Protein AF-A0A842MRX1-F1 (afdb_monomer_lite)

Sequence (53 aa):
MSRSRRLFGTNGIRGVANKELTPEMAVAVGSAIGTFFKKGTLIVGYDARTSGP

Foldseek 3Di:
DPDPPPQQDPDGGDDDEPPRNDPVNVVVVVVVVCVVVVDDDDDDDDDPDPSGD

Radius of gyration: 12.85 Å; chains: 1; bounding box: 34×25×29 Å

pLDDT: mean 89.65, std 12.64, range [42.47, 97.19]

Structure (mmCIF, N/CA/C/O backbone):
data_AF-A0A842MRX1-F1
#
_entry.id   AF-A0A842MRX1-F1
#
loop_
_atom_site.group_PDB
_atom_site.id
_atom_site.type_symbol
_atom_site.label_atom_id
_atom_site.label_alt_id
_atom_site.label_comp_id
_atom_site.label_asym_id
_atom_site.label_entity_id
_atom_site.label_seq_id
_atom_site.pdbx_PDB_ins_code
_atom_site.Cartn_x
_atom_site.Cartn_y
_atom_site.Cartn_z
_atom_site.occupancy
_atom_site.B_iso_or_equiv
_atom_site.auth_seq_id
_atom_site.auth_comp_id
_atom_site.auth_asym_id
_atom_site.auth_atom_id
_atom_site.pdbx_PDB_model_num
ATOM 1 N N . MET A 1 1 ? 22.264 15.067 2.064 1.00 42.47 1 MET A N 1
ATOM 2 C CA . MET A 1 1 ? 21.037 15.744 2.545 1.00 42.47 1 MET A CA 1
ATOM 3 C C . MET A 1 1 ? 19.851 14.826 2.311 1.00 42.47 1 MET A C 1
ATOM 5 O O . MET A 1 1 ? 19.447 14.643 1.168 1.00 42.47 1 MET A O 1
ATOM 9 N N . SER A 1 2 ? 19.354 14.199 3.379 1.00 47.75 2 SER A N 1
ATOM 10 C CA . SER A 1 2 ? 18.122 13.408 3.344 1.00 47.75 2 SER A CA 1
ATOM 11 C C .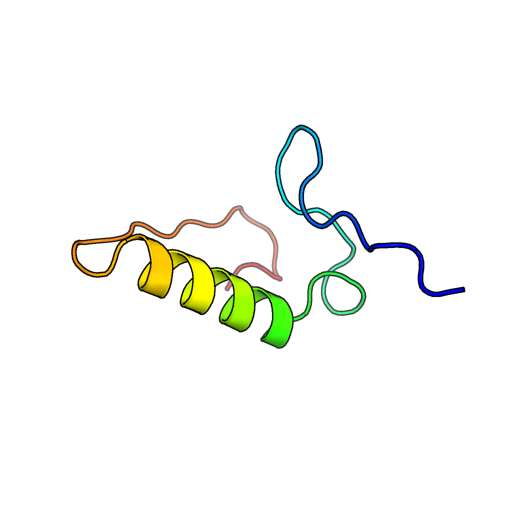 SER A 1 2 ? 16.972 14.349 2.989 1.00 47.75 2 SER A C 1
ATOM 13 O O . SER A 1 2 ? 16.544 15.150 3.819 1.00 47.75 2 SER A O 1
ATOM 15 N N . ARG A 1 3 ? 16.529 14.345 1.725 1.00 55.03 3 ARG A N 1
ATOM 16 C CA . ARG A 1 3 ? 15.263 14.995 1.380 1.00 55.03 3 ARG A CA 1
ATOM 17 C C . ARG A 1 3 ? 14.201 14.215 2.134 1.00 55.03 3 ARG A C 1
ATOM 19 O O . ARG A 1 3 ? 14.093 13.010 1.926 1.00 55.03 3 ARG A O 1
ATOM 26 N N . SER A 1 4 ? 13.454 14.900 2.996 1.00 58.50 4 SER A N 1
ATOM 27 C CA . SER A 1 4 ? 12.195 14.392 3.537 1.00 58.50 4 SER A CA 1
ATOM 28 C C . SER A 1 4 ? 11.422 13.779 2.364 1.00 58.50 4 SER A C 1
ATOM 30 O O . SER A 1 4 ? 11.046 14.464 1.407 1.00 58.50 4 SER A O 1
ATOM 32 N N . ARG A 1 5 ? 11.346 12.445 2.338 1.00 65.12 5 ARG A N 1
ATOM 33 C CA . ARG A 1 5 ? 10.737 11.726 1.225 1.00 65.12 5 ARG A CA 1
ATOM 34 C C . ARG A 1 5 ? 9.243 11.839 1.458 1.00 65.12 5 ARG A C 1
ATOM 36 O O . ARG A 1 5 ? 8.674 11.095 2.248 1.00 65.12 5 ARG A O 1
ATOM 43 N N . ARG A 1 6 ? 8.627 12.853 0.848 1.00 75.69 6 ARG A N 1
ATOM 44 C CA . ARG A 1 6 ? 7.183 13.073 0.923 1.00 75.69 6 ARG A CA 1
ATOM 45 C C . ARG A 1 6 ? 6.491 11.858 0.303 1.00 75.69 6 ARG A C 1
ATOM 47 O O . ARG A 1 6 ? 6.462 11.724 -0.914 1.00 75.69 6 ARG A O 1
ATOM 54 N N . LEU A 1 7 ? 5.997 10.961 1.156 1.00 80.94 7 LEU A N 1
ATOM 55 C CA . LEU A 1 7 ? 5.355 9.713 0.735 1.00 80.94 7 LEU A CA 1
ATOM 56 C C . LEU A 1 7 ? 4.015 9.979 0.045 1.00 80.94 7 LEU A C 1
ATOM 58 O O . LEU A 1 7 ? 3.706 9.358 -0.965 1.00 80.94 7 LEU A O 1
ATOM 62 N N . PHE A 1 8 ? 3.242 10.929 0.570 1.00 85.06 8 PHE A N 1
ATOM 63 C CA . PHE A 1 8 ? 1.896 11.233 0.096 1.00 85.06 8 PHE A CA 1
ATOM 64 C C . PHE A 1 8 ? 1.896 12.477 -0.803 1.00 85.06 8 PHE A C 1
ATOM 66 O O . PHE A 1 8 ? 2.160 13.596 -0.345 1.00 85.06 8 PHE A O 1
ATOM 73 N N . GLY A 1 9 ? 1.607 12.267 -2.089 1.00 82.75 9 GLY A N 1
ATOM 74 C CA . GLY A 1 9 ? 1.279 13.325 -3.044 1.00 82.75 9 GLY A CA 1
ATOM 75 C C . GLY A 1 9 ? -0.226 13.610 -3.082 1.00 82.75 9 GLY A C 1
ATOM 76 O O . GLY A 1 9 ? -0.981 13.128 -2.243 1.00 82.75 9 GLY A O 1
ATOM 77 N N . THR A 1 10 ? -0.680 14.355 -4.092 1.00 85.44 10 THR A N 1
ATOM 78 C CA . THR A 1 10 ? -2.104 14.706 -4.277 1.00 85.44 10 THR A CA 1
ATOM 79 C C . THR A 1 10 ? -3.017 13.479 -4.367 1.00 85.44 10 THR A C 1
ATOM 81 O O . THR A 1 10 ? -4.134 13.510 -3.872 1.00 85.44 10 THR A O 1
ATOM 84 N N . ASN A 1 11 ? -2.526 12.390 -4.967 1.00 84.38 11 ASN A N 1
ATOM 85 C CA . ASN A 1 11 ? -3.290 11.169 -5.236 1.00 84.38 11 ASN A CA 1
ATOM 86 C C . ASN A 1 11 ? -2.660 9.939 -4.560 1.00 84.38 11 ASN A C 1
ATOM 88 O O . ASN A 1 11 ? -2.513 8.893 -5.194 1.00 84.38 11 ASN A O 1
ATOM 92 N N . GLY A 1 12 ? -2.213 10.087 -3.310 1.00 90.19 12 GLY A N 1
ATOM 93 C CA . GLY A 1 12 ? -1.621 9.002 -2.525 1.00 90.19 12 GLY A CA 1
ATOM 94 C C . GLY A 1 12 ? -0.128 8.779 -2.774 1.00 90.19 12 GLY A C 1
ATOM 95 O O . GLY A 1 12 ? 0.598 9.687 -3.191 1.00 90.19 12 GLY A O 1
ATOM 96 N N . ILE A 1 13 ? 0.328 7.566 -2.461 1.00 93.25 13 ILE A N 1
ATOM 97 C CA . ILE A 1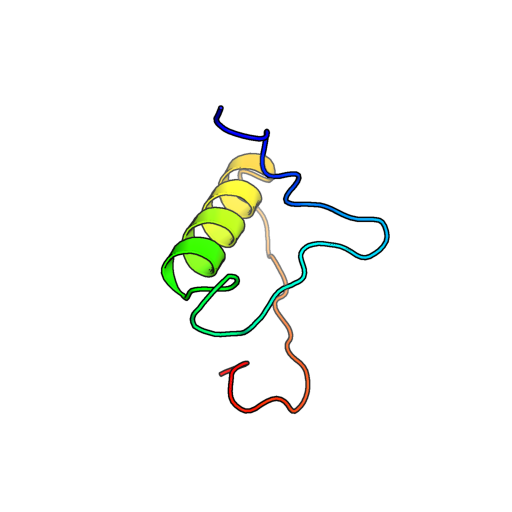 13 ? 1.721 7.133 -2.600 1.00 93.25 13 ILE A CA 1
ATOM 98 C C . ILE A 1 13 ? 1.936 6.621 -4.026 1.00 93.25 13 ILE A C 1
ATOM 100 O O . ILE A 1 13 ? 1.162 5.801 -4.517 1.00 93.25 13 ILE A O 1
ATOM 104 N N . ARG A 1 14 ? 2.977 7.106 -4.707 1.00 91.31 14 ARG A N 1
ATOM 105 C CA . ARG A 1 14 ? 3.303 6.713 -6.084 1.00 91.31 14 ARG A CA 1
ATOM 106 C C . ARG A 1 14 ? 4.786 6.427 -6.232 1.00 91.31 14 ARG A C 1
ATOM 108 O O . ARG A 1 14 ? 5.608 7.083 -5.601 1.00 91.31 14 ARG A O 1
ATOM 115 N N . GLY A 1 15 ? 5.099 5.484 -7.110 1.00 91.12 15 GLY A N 1
ATOM 116 C CA . GLY A 1 15 ? 6.466 5.171 -7.480 1.00 91.12 15 GLY A CA 1
ATOM 117 C C . GLY A 1 15 ? 6.563 3.933 -8.359 1.00 91.12 15 GLY A C 1
ATOM 118 O O . GLY A 1 15 ? 5.559 3.296 -8.684 1.00 91.12 15 GLY A O 1
ATOM 119 N N . VAL A 1 16 ? 7.788 3.601 -8.748 1.00 94.00 16 VAL A N 1
ATOM 120 C CA . VAL A 1 16 ? 8.095 2.396 -9.526 1.00 94.00 16 VAL A CA 1
ATOM 121 C C . VAL A 1 16 ? 8.079 1.162 -8.617 1.00 94.00 16 VAL A C 1
ATOM 123 O O . VAL A 1 16 ? 8.767 1.133 -7.591 1.00 94.00 16 VAL A O 1
ATOM 126 N N . ALA A 1 17 ? 7.319 0.135 -9.007 1.00 95.50 17 ALA A N 1
ATOM 127 C CA . ALA A 1 17 ? 7.266 -1.144 -8.299 1.00 95.50 17 ALA A CA 1
ATOM 128 C C . ALA A 1 17 ? 8.668 -1.766 -8.168 1.00 95.50 17 ALA A C 1
ATOM 130 O O . ALA A 1 17 ? 9.479 -1.681 -9.093 1.00 95.50 17 ALA A O 1
ATOM 131 N N . ASN A 1 18 ? 8.959 -2.364 -7.013 1.00 94.25 18 ASN A N 1
ATOM 132 C CA . ASN A 1 18 ? 10.242 -2.991 -6.666 1.00 94.25 18 ASN A CA 1
ATOM 133 C C . ASN A 1 18 ? 11.467 -2.056 -6.674 1.00 94.25 18 ASN A C 1
ATOM 135 O O . ASN A 1 18 ? 12.599 -2.523 -6.580 1.00 94.25 18 ASN A O 1
ATOM 139 N N . LYS A 1 19 ? 11.270 -0.735 -6.774 1.00 94.00 19 LYS A N 1
ATOM 140 C CA . LYS A 1 19 ? 12.342 0.268 -6.628 1.00 94.00 19 LYS A CA 1
ATOM 141 C C . LYS A 1 19 ? 11.992 1.315 -5.584 1.00 94.00 19 LYS A C 1
ATOM 143 O O . LYS A 1 19 ? 12.791 1.625 -4.711 1.00 94.00 19 LYS A O 1
ATOM 148 N N . GLU A 1 20 ? 10.794 1.873 -5.701 1.00 92.25 20 GLU A N 1
ATOM 149 C CA . GLU A 1 20 ? 10.287 2.927 -4.822 1.00 92.25 20 GLU A CA 1
ATOM 150 C C . GLU A 1 20 ? 9.091 2.438 -4.009 1.00 92.25 20 GLU A C 1
ATOM 152 O O . GLU A 1 20 ? 8.983 2.771 -2.832 1.00 92.25 20 GLU A O 1
ATOM 157 N N . LEU A 1 21 ? 8.219 1.640 -4.639 1.00 94.00 21 LEU A N 1
ATOM 158 C CA . LEU A 1 21 ? 7.145 0.898 -3.985 1.00 94.00 21 LEU A CA 1
ATOM 159 C C . LEU A 1 21 ? 7.603 -0.550 -3.822 1.00 94.00 21 LEU A C 1
ATOM 161 O O . LEU A 1 21 ? 7.507 -1.342 -4.762 1.00 94.00 21 LEU A O 1
ATOM 165 N N . THR A 1 22 ? 8.170 -0.869 -2.663 1.00 94.81 22 THR A N 1
ATOM 166 C CA . THR A 1 22 ? 8.622 -2.228 -2.339 1.00 94.81 22 THR A CA 1
ATOM 167 C C . THR A 1 22 ? 7.580 -2.957 -1.482 1.00 94.81 22 THR A C 1
ATOM 169 O O . THR A 1 22 ? 6.759 -2.296 -0.834 1.00 94.81 22 THR A O 1
ATOM 172 N N . PRO A 1 23 ? 7.601 -4.301 -1.429 1.00 95.50 23 PRO A N 1
ATOM 173 C CA . PRO A 1 23 ? 6.730 -5.062 -0.531 1.00 95.50 23 PRO A CA 1
ATOM 174 C C . PRO A 1 23 ? 6.863 -4.640 0.940 1.00 95.50 23 PRO A C 1
ATOM 176 O O . PRO A 1 23 ? 5.864 -4.501 1.642 1.00 95.50 23 PRO A O 1
ATOM 179 N N . GLU A 1 24 ? 8.079 -4.340 1.401 1.00 96.25 24 GLU A N 1
ATOM 180 C CA . GLU A 1 24 ? 8.342 -3.889 2.774 1.00 96.25 24 GLU A CA 1
ATOM 181 C C . GLU A 1 24 ? 7.667 -2.543 3.050 1.00 96.25 24 GLU A C 1
ATOM 183 O O . GLU A 1 24 ? 7.092 -2.329 4.119 1.00 96.25 24 GLU A O 1
ATOM 188 N N . MET A 1 25 ? 7.690 -1.640 2.066 1.00 94.69 25 MET A N 1
ATOM 189 C CA . MET A 1 25 ? 6.992 -0.364 2.154 1.00 94.69 25 MET A CA 1
ATOM 190 C C . MET A 1 25 ? 5.472 -0.563 2.224 1.00 94.69 25 MET A C 1
ATOM 192 O O . MET A 1 25 ? 4.816 0.089 3.036 1.00 94.69 25 MET A O 1
ATOM 196 N N . ALA A 1 26 ? 4.910 -1.487 1.438 1.00 95.19 26 ALA A N 1
ATOM 197 C CA . ALA A 1 26 ? 3.484 -1.810 1.484 1.00 95.19 26 ALA A CA 1
ATOM 198 C C . ALA A 1 26 ? 3.064 -2.375 2.855 1.00 95.19 26 ALA A C 1
ATOM 200 O O . ALA A 1 26 ? 2.074 -1.918 3.432 1.00 95.19 26 ALA A O 1
ATOM 201 N N . VAL A 1 27 ? 3.854 -3.293 3.427 1.00 96.69 27 VAL A N 1
ATOM 202 C CA . VAL A 1 27 ? 3.622 -3.848 4.774 1.00 96.69 27 VAL A CA 1
ATOM 203 C C . VAL A 1 27 ? 3.707 -2.761 5.846 1.00 96.69 27 VAL A C 1
ATOM 205 O O . VAL A 1 27 ? 2.854 -2.707 6.737 1.00 96.69 27 VAL A O 1
ATOM 208 N N . ALA A 1 28 ? 4.690 -1.861 5.754 1.00 96.50 28 ALA A N 1
ATOM 209 C CA . ALA A 1 28 ? 4.839 -0.753 6.694 1.00 96.50 28 ALA A CA 1
ATOM 210 C C . ALA A 1 28 ? 3.630 0.196 6.654 1.00 96.50 28 ALA A C 1
ATOM 212 O O . ALA A 1 28 ? 3.110 0.583 7.701 1.00 96.50 28 ALA A O 1
ATOM 213 N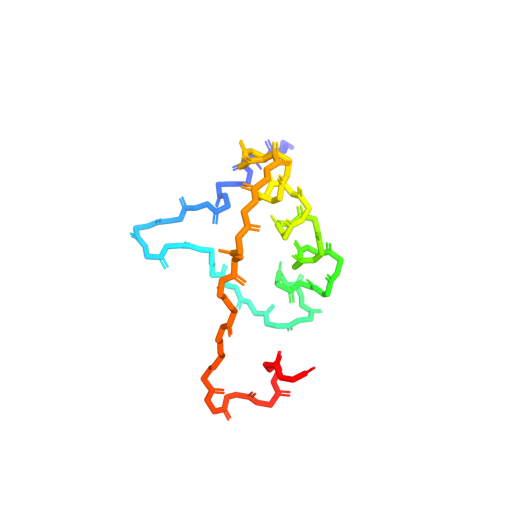 N . VAL A 1 29 ? 3.136 0.526 5.455 1.00 95.50 29 VAL A N 1
ATOM 214 C CA . VAL A 1 29 ? 1.932 1.352 5.278 1.00 95.50 29 VAL A CA 1
ATOM 215 C C . VAL A 1 29 ? 0.696 0.642 5.833 1.00 95.50 29 VAL A C 1
ATOM 217 O O . VAL A 1 29 ? -0.049 1.247 6.602 1.00 95.50 29 VAL A O 1
ATOM 220 N N . GLY A 1 30 ? 0.500 -0.642 5.519 1.00 95.56 30 GLY A N 1
ATOM 221 C CA . GLY A 1 30 ? -0.610 -1.435 6.056 1.00 95.56 30 GLY A CA 1
ATOM 222 C C . GLY A 1 30 ? -0.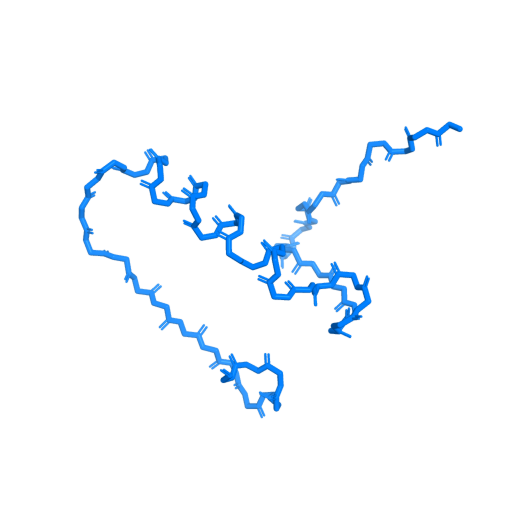601 -1.496 7.586 1.00 95.56 30 GLY A C 1
ATOM 223 O O . GLY A 1 30 ? -1.625 -1.265 8.230 1.00 95.56 30 GLY A O 1
ATOM 224 N N . SER A 1 31 ? 0.576 -1.707 8.177 1.00 96.31 31 SER A N 1
ATOM 225 C CA . SER A 1 31 ? 0.774 -1.728 9.632 1.00 96.31 31 SER A CA 1
ATOM 226 C C . SER A 1 31 ? 0.470 -0.374 10.274 1.00 96.31 31 SER A C 1
ATOM 228 O O . SER A 1 31 ? -0.193 -0.311 11.312 1.00 96.31 31 SER A O 1
ATOM 230 N N . ALA A 1 32 ? 0.902 0.722 9.645 1.00 96.25 32 ALA A N 1
ATOM 231 C CA . ALA A 1 32 ? 0.611 2.074 10.110 1.00 96.25 32 ALA A CA 1
ATOM 232 C C . ALA A 1 32 ? -0.896 2.375 10.072 1.00 96.25 32 ALA A C 1
ATOM 234 O O . ALA A 1 32 ? -1.439 2.909 11.039 1.00 96.25 32 ALA A O 1
ATOM 235 N N . ILE A 1 33 ? -1.586 1.974 8.998 1.00 95.62 33 ILE A N 1
ATOM 236 C CA . ILE A 1 33 ? -3.044 2.113 8.864 1.00 95.62 33 ILE A CA 1
ATOM 237 C C . ILE A 1 33 ? -3.761 1.301 9.951 1.00 95.62 33 ILE A C 1
ATOM 239 O O . ILE A 1 33 ? -4.616 1.840 10.654 1.00 95.62 33 ILE A O 1
ATOM 243 N N . GLY A 1 34 ? -3.391 0.031 10.144 1.00 96.56 34 GLY A N 1
ATOM 244 C CA . GLY A 1 34 ? -3.970 -0.812 11.195 1.00 96.56 34 GLY A CA 1
ATOM 245 C C . GLY A 1 34 ? -3.763 -0.227 12.595 1.00 96.56 34 GLY A C 1
ATOM 246 O O . GLY A 1 34 ? -4.701 -0.162 13.390 1.00 96.56 34 GLY A O 1
ATOM 247 N N . THR A 1 35 ? -2.563 0.291 12.869 1.00 96.94 35 THR A N 1
ATOM 248 C CA . THR A 1 35 ? -2.235 0.969 14.135 1.00 96.94 35 THR A CA 1
ATOM 249 C C . THR A 1 35 ? -3.083 2.221 14.347 1.00 96.94 35 THR A C 1
ATOM 251 O O . THR A 1 35 ? -3.564 2.463 15.454 1.00 96.94 35 THR A O 1
ATOM 254 N N . PHE A 1 36 ? -3.298 3.009 13.291 1.00 96.44 36 PHE A N 1
ATOM 255 C CA . PHE A 1 36 ? -4.112 4.218 13.349 1.00 96.44 36 PHE A CA 1
ATOM 256 C C . PHE A 1 36 ? -5.573 3.909 13.702 1.00 96.44 36 PHE A C 1
ATOM 258 O O . PHE A 1 36 ? -6.132 4.531 14.606 1.00 96.44 36 PHE A O 1
ATOM 265 N N . PHE A 1 37 ? -6.179 2.919 13.038 1.00 96.88 37 PHE A N 1
ATOM 266 C CA . PHE A 1 37 ? -7.580 2.557 13.274 1.00 96.88 37 PHE A CA 1
ATOM 267 C C . PHE A 1 37 ? -7.801 1.732 14.550 1.00 96.88 37 PHE A C 1
ATOM 269 O O . PHE A 1 37 ? -8.898 1.772 15.109 1.00 96.88 37 PHE A O 1
ATOM 276 N N . LYS A 1 38 ? -6.775 1.026 15.051 1.00 95.25 38 LYS A N 1
ATOM 277 C CA . LYS A 1 38 ? -6.758 0.181 16.268 1.00 95.25 38 LYS A CA 1
ATOM 278 C C . LYS A 1 38 ? -7.679 -1.045 16.244 1.00 95.25 38 LYS A C 1
ATOM 280 O O . LYS A 1 38 ? -7.344 -2.058 16.848 1.00 95.25 38 LYS A O 1
ATOM 285 N N . LYS A 1 39 ? -8.848 -0.956 15.607 1.00 92.88 39 LYS A N 1
ATOM 286 C CA . LYS A 1 39 ? -9.848 -2.022 15.460 1.00 92.88 39 LYS A CA 1
ATOM 287 C C . LYS A 1 39 ? -10.790 -1.726 14.289 1.00 92.88 39 LYS A C 1
ATOM 289 O O . LYS A 1 39 ? -10.972 -0.571 13.919 1.00 92.88 39 LYS A O 1
ATOM 294 N N . GLY A 1 40 ? -11.444 -2.765 13.773 1.00 94.50 40 GLY A N 1
ATOM 295 C CA . GLY A 1 40 ? -12.419 -2.675 12.682 1.00 94.50 40 GLY A CA 1
ATOM 296 C C . GLY A 1 40 ? -11.993 -3.456 11.442 1.00 94.50 40 GLY A C 1
ATOM 297 O O . GLY A 1 40 ? -10.886 -3.987 11.376 1.00 94.50 40 GLY A O 1
ATOM 298 N N . THR A 1 41 ? -12.893 -3.537 10.464 1.00 96.25 41 THR A N 1
ATOM 299 C CA . THR A 1 41 ? -12.645 -4.215 9.187 1.00 96.25 41 THR A CA 1
ATOM 300 C C . THR A 1 41 ? -12.100 -3.215 8.174 1.00 96.25 41 THR A C 1
ATOM 302 O O . THR A 1 41 ? -12.745 -2.208 7.888 1.00 96.25 41 THR A O 1
ATOM 305 N N . LEU A 1 42 ? -10.920 -3.499 7.624 1.00 95.75 42 LEU A N 1
ATOM 306 C CA . LEU A 1 42 ? -10.301 -2.710 6.561 1.00 95.75 42 LEU A CA 1
ATOM 307 C C . LEU A 1 42 ? -10.446 -3.449 5.231 1.00 95.75 42 LEU A C 1
ATOM 309 O O . LEU A 1 42 ? -10.159 -4.642 5.147 1.00 95.75 42 LEU A O 1
ATOM 313 N N . ILE A 1 43 ? -10.890 -2.737 4.199 1.00 96.94 43 ILE A N 1
ATOM 314 C CA . ILE A 1 43 ? -11.037 -3.280 2.846 1.00 96.94 43 ILE A CA 1
ATOM 315 C C . ILE A 1 43 ? -9.758 -2.984 2.065 1.00 96.94 43 ILE A C 1
ATOM 317 O O . ILE A 1 43 ? -9.263 -1.857 2.084 1.00 96.94 43 ILE A O 1
ATOM 321 N N . VAL A 1 44 ? -9.246 -3.991 1.359 1.00 95.69 44 VAL A N 1
ATOM 322 C CA . VAL A 1 44 ? -8.088 -3.874 0.466 1.00 95.69 44 VAL A CA 1
ATOM 323 C C . VAL A 1 44 ? -8.529 -4.236 -0.949 1.00 95.69 44 VAL A C 1
ATOM 325 O O . VAL A 1 44 ? -9.262 -5.202 -1.144 1.00 95.69 44 VAL A O 1
ATOM 328 N N . GLY A 1 45 ? -8.087 -3.456 -1.932 1.00 96.00 45 GLY A N 1
ATOM 329 C CA . GLY A 1 45 ? -8.321 -3.705 -3.351 1.00 96.00 45 GLY A CA 1
ATOM 330 C C . GLY A 1 45 ? -7.108 -3.287 -4.176 1.00 96.00 45 GLY A C 1
ATOM 331 O O . GLY A 1 45 ? -6.302 -2.472 -3.724 1.00 96.00 45 GLY A O 1
ATOM 332 N N . TYR A 1 46 ? -6.976 -3.854 -5.372 1.00 95.94 46 TYR A N 1
ATOM 333 C CA . TYR A 1 46 ? -5.884 -3.579 -6.307 1.00 95.94 46 TYR A CA 1
ATOM 334 C C . TYR A 1 46 ? -6.410 -3.538 -7.753 1.00 95.94 46 TYR A C 1
ATOM 336 O O . TYR A 1 46 ? -7.522 -3.993 -8.025 1.00 95.94 46 TYR A O 1
ATOM 344 N N . ASP A 1 47 ? -5.649 -2.921 -8.663 1.00 95.88 47 ASP A N 1
ATOM 345 C CA . ASP A 1 47 ? -5.988 -2.827 -10.091 1.00 95.88 47 ASP A CA 1
ATOM 346 C C . ASP A 1 47 ? -5.464 -4.044 -10.884 1.00 95.88 47 ASP A C 1
ATOM 348 O O . ASP A 1 47 ? -5.023 -5.034 -10.318 1.00 95.88 47 ASP A O 1
ATOM 352 N N . ALA A 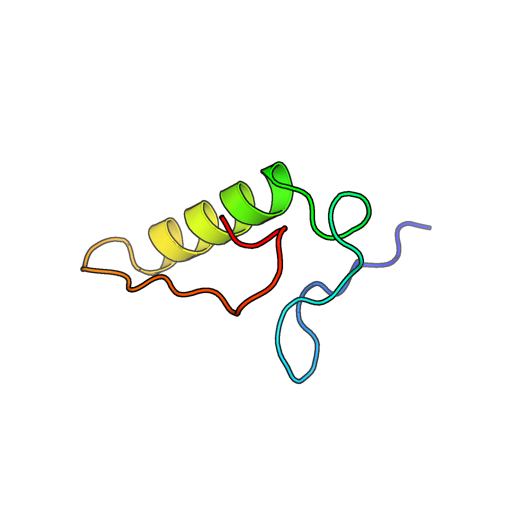1 48 ? -5.495 -4.001 -12.217 1.00 97.19 48 ALA A N 1
ATOM 353 C CA . ALA A 1 48 ? -5.046 -5.122 -13.051 1.00 97.19 48 ALA A CA 1
ATOM 354 C C . ALA A 1 48 ? -3.509 -5.259 -13.179 1.00 97.19 48 ALA A C 1
ATOM 356 O O . ALA A 1 48 ? -3.033 -6.016 -14.028 1.00 97.19 48 ALA A O 1
ATOM 357 N N . ARG A 1 49 ? -2.701 -4.508 -12.414 1.00 96.19 49 ARG A N 1
ATOM 358 C CA . ARG A 1 49 ? -1.236 -4.599 -12.513 1.00 96.19 49 ARG A CA 1
ATOM 359 C C . ARG A 1 49 ? -0.728 -5.905 -11.919 1.00 96.19 49 ARG A C 1
ATOM 361 O O . ARG A 1 49 ? -1.146 -6.332 -10.850 1.00 96.19 49 ARG A O 1
ATOM 368 N N . THR A 1 50 ? 0.282 -6.476 -12.570 1.00 96.62 50 THR A N 1
ATOM 369 C CA . THR A 1 50 ? 0.955 -7.704 -12.115 1.00 96.62 50 THR A CA 1
ATOM 370 C C . THR A 1 50 ? 1.690 -7.551 -10.787 1.00 96.62 50 THR A C 1
ATOM 372 O O . THR A 1 50 ? 2.034 -8.551 -10.178 1.00 96.62 50 THR A O 1
ATOM 375 N N . SER A 1 51 ? 1.941 -6.320 -10.338 1.00 95.75 51 SER A N 1
ATOM 376 C CA . SER A 1 51 ? 2.536 -6.022 -9.033 1.00 95.75 51 SER A CA 1
ATOM 377 C C . SER A 1 51 ? 1.507 -5.884 -7.901 1.00 95.75 51 SER A C 1
ATOM 379 O O . SER A 1 51 ? 1.877 -5.416 -6.829 1.00 95.75 51 SER A O 1
ATOM 381 N N . GLY A 1 52 ? 0.220 -6.113 -8.181 1.00 92.75 52 GLY A N 1
ATOM 382 C CA . GLY A 1 52 ? -0.876 -5.970 -7.221 1.00 92.75 52 GLY A CA 1
ATOM 383 C C . GLY A 1 52 ? -1.044 -7.189 -6.306 1.00 92.75 52 GLY A C 1
ATOM 384 O O . GLY A 1 52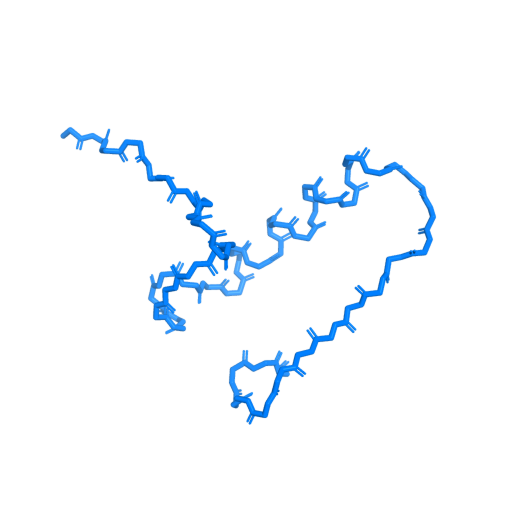 ? -1.002 -6.997 -5.090 1.00 92.75 52 GLY A O 1
ATOM 385 N N . PRO A 1 53 ? -1.254 -8.399 -6.868 1.00 89.00 53 PRO A N 1
ATOM 386 C CA . PRO A 1 53 ? -1.178 -9.657 -6.120 1.00 89.00 53 PRO A CA 1
ATOM 387 C C . PRO A 1 53 ? 0.224 -9.899 -5.551 1.00 89.00 53 PRO A C 1
ATOM 389 O O . PRO A 1 53 ? 0.299 -10.412 -4.413 1.00 89.00 53 PRO A O 1
#

Secondary structure (DSSP, 8-state):
--------BTTB----BTTTB-HHHHHHHHHHHHHHH-SS-------S-TT--